Protein AF-A0A1H6BZV9-F1 (afdb_monomer)

Secondary structure (DSSP, 8-state):
--------PPPPP-SSEEEEEEEEE-TTS-EEEEEEEEETTEEEEEEEEE-TTS-EEEEEEEEEEETTEEEEEEEEE-TTS-EEEEEEEEEEEETTEEEEEEEEE-TTS-EEEEEEEEEEETTEEEEEEEEE-TTS-EEEEEEEEEE-TTS-EEEEEEEE-TTS-EEEEEEEE---

pLDDT: mean 89.51, std 17.36, range [30.14, 98.69]

Mean predicted aligned error: 7.8 Å

Nearest PDB structures (foldseek):
  9etm-assembly1_B  TM=5.002E-01  e=3.406E-01  Drosophila melanogaster
  7tt6-assembly1_P  TM=4.755E-01  e=2.922E-01  Escherichia coli
  8uzl-assembly2_B  TM=3.771E-01  e=1.048E+00  synthetic construct
  6ucv-assembly1_I  TM=4.394E-01  e=3.061E+00  Saccharomyces cerevisiae S288C

Sequence (176 aa):
MNRFTLLCATACFLATTAFAQQTVTGARGGTATGTASRNRNTVSGSGSATSANGATVSGNGSVSRTRTGTSESGSVTGPKGGTTTASGTTTNNGGGSHSGQGSVTGANGNTVSGQGTVTSTSTGTSGSGSVTGPKGGTTSASGSNTRNGNGTSTATGTVTGAGGRTKSATKTYTPH

Solvent-accessible surface area (backbone atoms only — not comparable to full-atom values): 9173 Å² total; per-residue (Å²): 136,87,82,79,82,79,83,81,81,82,83,85,88,79,82,81,62,53,74,50,75,52,74,49,73,47,99,74,68,19,39,38,39,39,37,40,38,32,51,84,56,31,43,34,35,37,37,38,37,30,44,63,85,65,49,35,38,36,36,38,37,38,40,36,53,57,98,48,32,37,40,38,38,34,39,39,31,41,64,85,70,41,42,34,40,39,37,37,39,37,36,55,73,53,86,58,24,37,36,36,38,37,39,38,31,41,56,85,68,48,35,38,38,37,38,36,39,40,37,43,58,99,52,32,39,37,37,39,34,39,40,32,42,64,85,69,41,42,36,35,40,37,37,36,37,36,56,42,97,85,68,27,36,41,36,39,37,39,40,31,41,56,85,73,52,71,51,73,52,75,51,76,48,72,76,130

Organism: NCBI:txid863522

Foldseek 3Di:
DDDDPWPDDDDDDDDAKDKD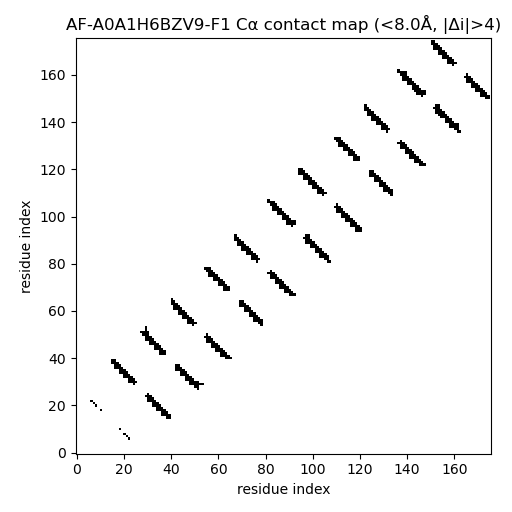KGKDADPLGKIKIKMWIDHPQKIKMKMKIADSVRWMKIKMKMWGDDPFWIKIKMWIAGSVRQIKIKIKIKGRPDQQKIKMKMWIAGSVRWMKIKIKMWHDDPFWIKMKMWIAGSVRQIKIKIKIWGQDPQRKIKIKMWIAGSVRDMDIDMDIGDDD

Structure (mmCIF, N/CA/C/O backbone):
data_AF-A0A1H6BZV9-F1
#
_entry.id   AF-A0A1H6BZV9-F1
#
loop_
_atom_site.group_PDB
_atom_site.id
_atom_site.type_symbol
_atom_site.label_atom_id
_atom_site.label_alt_id
_atom_site.label_comp_id
_atom_site.label_asym_id
_atom_site.label_entity_id
_atom_site.label_seq_id
_atom_site.pdbx_PDB_ins_code
_atom_site.Cartn_x
_atom_site.Cartn_y
_atom_site.Cartn_z
_atom_site.occupancy
_atom_site.B_iso_or_equiv
_atom_site.auth_seq_id
_atom_site.auth_comp_id
_atom_site.auth_asym_id
_atom_site.auth_atom_id
_atom_site.pdbx_PDB_model_num
ATOM 1 N N . MET A 1 1 ? -42.493 -4.117 15.760 1.00 30.14 1 MET A N 1
ATOM 2 C CA . MET A 1 1 ? -42.383 -2.827 15.042 1.00 30.14 1 MET A CA 1
ATOM 3 C C . MET A 1 1 ? -41.262 -2.026 15.696 1.00 30.14 1 MET A C 1
ATOM 5 O O . MET A 1 1 ? -41.490 -1.410 16.727 1.00 30.14 1 MET A O 1
ATOM 9 N N . ASN A 1 2 ? -40.035 -2.113 15.173 1.00 30.44 2 ASN A N 1
ATOM 10 C CA . ASN A 1 2 ? -38.861 -1.491 15.797 1.00 30.44 2 ASN A CA 1
ATOM 11 C C . ASN A 1 2 ? -38.716 -0.052 15.301 1.00 30.44 2 ASN A C 1
ATOM 13 O O . ASN A 1 2 ? -38.312 0.182 14.164 1.00 30.44 2 ASN A O 1
ATOM 17 N N . ARG A 1 3 ? -39.074 0.909 16.155 1.00 31.23 3 ARG A N 1
ATOM 18 C CA . ARG A 1 3 ? -38.813 2.331 15.925 1.00 31.23 3 ARG A CA 1
ATOM 19 C C . ARG A 1 3 ? -37.341 2.608 16.238 1.00 31.23 3 ARG A C 1
ATOM 21 O O . ARG A 1 3 ? -36.953 2.623 17.400 1.00 31.23 3 ARG A O 1
ATOM 28 N N . PHE A 1 4 ? -36.527 2.784 15.200 1.00 38.62 4 PHE A N 1
ATOM 29 C CA . PHE A 1 4 ? -35.184 3.347 15.323 1.00 38.62 4 PHE A CA 1
ATOM 30 C C . PHE A 1 4 ? -35.317 4.839 15.640 1.00 38.62 4 PHE A C 1
ATOM 32 O O . PHE A 1 4 ? -35.786 5.612 14.806 1.00 38.62 4 PHE A O 1
ATOM 39 N N . THR A 1 5 ? -34.939 5.250 16.847 1.00 34.88 5 THR A N 1
ATOM 40 C CA . THR A 1 5 ? -34.897 6.669 17.213 1.00 34.88 5 THR A CA 1
ATOM 41 C C . THR A 1 5 ? -33.626 7.282 16.625 1.00 34.88 5 THR A C 1
ATOM 43 O O . THR A 1 5 ? -32.545 7.167 17.196 1.00 34.88 5 THR A O 1
ATOM 46 N N . LEU A 1 6 ? -33.744 7.890 15.444 1.00 35.69 6 LEU A N 1
ATOM 47 C CA . LEU A 1 6 ? -32.688 8.683 14.818 1.00 35.69 6 LEU A CA 1
ATOM 48 C C . LEU A 1 6 ? -32.635 10.055 15.505 1.00 35.69 6 LEU A C 1
ATOM 50 O O . LEU A 1 6 ? -33.466 10.918 15.229 1.00 35.69 6 LEU A O 1
ATOM 54 N N . LEU A 1 7 ? -31.674 10.267 16.406 1.00 36.91 7 LEU A N 1
ATOM 55 C CA . LEU A 1 7 ? -31.394 11.600 16.941 1.00 36.91 7 LEU A CA 1
ATOM 56 C C . LEU A 1 7 ? -30.499 12.346 15.936 1.00 36.91 7 LEU A C 1
ATOM 58 O O . LEU A 1 7 ? -29.279 12.206 15.942 1.00 36.91 7 LEU A O 1
ATOM 62 N N . CYS A 1 8 ? -31.118 13.091 15.019 1.00 35.16 8 CYS A N 1
ATOM 63 C CA . CYS A 1 8 ? -30.427 13.963 14.069 1.00 35.16 8 CYS A CA 1
ATOM 64 C C . CYS A 1 8 ? -30.052 15.277 14.774 1.00 35.16 8 CYS A C 1
ATOM 66 O O . CYS A 1 8 ? -30.921 16.112 15.013 1.00 35.16 8 CYS A O 1
ATOM 68 N N . ALA A 1 9 ? -28.778 15.463 15.132 1.00 41.09 9 ALA A N 1
ATOM 69 C CA . ALA A 1 9 ? -28.289 16.727 15.683 1.00 41.09 9 ALA A CA 1
ATOM 70 C C . ALA A 1 9 ? -27.896 17.693 14.550 1.00 41.09 9 ALA A C 1
ATOM 72 O O . ALA A 1 9 ? -27.004 17.413 13.749 1.00 41.09 9 ALA A O 1
ATOM 73 N N . THR A 1 10 ? -28.601 18.820 14.485 1.00 43.84 10 THR A N 1
ATOM 74 C CA . THR A 1 10 ? -28.473 19.908 13.507 1.00 43.84 10 THR A CA 1
ATOM 75 C C . THR A 1 10 ? -27.139 20.654 13.647 1.00 43.84 10 THR A C 1
ATOM 77 O O . THR A 1 10 ? -26.769 21.064 14.745 1.00 43.84 10 THR A O 1
ATOM 80 N N . ALA A 1 11 ? -26.430 20.872 12.534 1.00 40.84 11 ALA A N 1
ATOM 81 C CA . ALA A 1 11 ? -25.189 21.650 12.485 1.00 40.84 11 ALA A CA 1
ATOM 82 C C . ALA A 1 11 ? -25.465 23.167 12.412 1.00 40.84 11 ALA A C 1
ATOM 84 O O . ALA A 1 11 ? -26.225 23.622 11.557 1.00 40.84 11 ALA A O 1
ATOM 85 N N . CYS A 1 12 ? -24.818 23.950 13.283 1.00 32.44 12 CYS A N 1
ATOM 86 C CA . CYS A 1 12 ? -24.767 25.412 13.202 1.00 32.44 12 CYS A CA 1
ATOM 87 C C . CYS A 1 12 ? -23.659 25.822 12.214 1.00 32.44 12 CYS A C 1
ATOM 89 O O . CYS A 1 12 ? -22.505 25.419 12.362 1.00 32.44 12 CYS A O 1
ATOM 91 N N . PHE A 1 13 ? -24.031 26.566 11.173 1.00 37.66 13 PHE A N 1
ATOM 92 C CA . PHE A 1 13 ? -23.184 26.901 10.029 1.00 37.66 13 PHE A CA 1
ATOM 93 C C . PHE A 1 13 ? -22.293 28.121 10.294 1.00 37.66 13 PHE A C 1
ATOM 95 O O . PHE A 1 13 ? -22.790 29.240 10.355 1.00 37.66 13 PHE A O 1
ATOM 102 N N . LEU A 1 14 ? -20.971 27.921 10.277 1.00 38.38 14 LEU A N 1
ATOM 103 C CA . LEU A 1 14 ? -20.021 28.904 9.748 1.00 38.38 14 LEU A CA 1
ATOM 104 C C . LEU A 1 14 ? -18.975 28.198 8.858 1.00 38.38 14 LEU A C 1
ATOM 106 O O . LEU A 1 14 ? -18.073 27.525 9.339 1.00 38.38 14 LEU A O 1
ATOM 110 N N . ALA A 1 15 ? -19.152 28.389 7.546 1.00 47.31 15 ALA A N 1
ATOM 111 C CA . ALA A 1 15 ? -18.204 28.259 6.431 1.00 47.31 15 ALA A CA 1
ATOM 112 C C . ALA A 1 15 ? -17.447 26.922 6.177 1.00 47.31 15 ALA A C 1
ATOM 114 O O . ALA A 1 15 ? -16.503 26.541 6.858 1.00 47.31 15 ALA A O 1
ATOM 115 N N . THR A 1 16 ? -17.742 26.325 5.009 1.00 55.88 16 THR A N 1
ATOM 116 C CA . THR A 1 16 ? -16.938 25.374 4.190 1.00 55.88 16 THR A CA 1
ATOM 117 C C . THR A 1 16 ? -16.738 23.918 4.625 1.00 55.88 16 THR A C 1
ATOM 119 O O . THR A 1 16 ? -16.244 23.135 3.809 1.00 55.88 16 THR A O 1
ATOM 122 N N . THR A 1 17 ? -17.152 23.503 5.820 1.00 58.78 17 THR A N 1
ATOM 123 C CA . THR A 1 17 ? -17.009 22.106 6.266 1.00 58.78 17 THR A CA 1
ATOM 124 C C . THR A 1 17 ? -18.339 21.353 6.266 1.00 58.78 17 THR A C 1
ATOM 126 O O . THR A 1 17 ? -19.299 21.753 6.919 1.00 58.78 17 THR A O 1
ATOM 129 N N . ALA A 1 18 ? -18.409 20.240 5.528 1.00 69.81 18 ALA A N 1
ATOM 130 C CA . ALA A 1 18 ? -19.537 19.313 5.620 1.00 69.81 18 ALA A CA 1
ATOM 131 C C . ALA A 1 18 ? -19.240 18.298 6.728 1.00 69.81 18 ALA A C 1
ATOM 133 O O . ALA A 1 18 ? -18.218 17.617 6.661 1.00 69.81 18 ALA A O 1
ATOM 134 N N . PHE A 1 19 ? -20.113 18.204 7.729 1.00 72.69 19 PHE A N 1
ATOM 135 C CA . PHE A 1 19 ? -19.943 17.348 8.902 1.00 72.69 19 PHE A CA 1
ATOM 136 C C . PHE A 1 19 ? -21.150 16.421 9.061 1.00 72.69 19 PHE A C 1
ATOM 138 O O . PHE A 1 19 ? -22.293 16.866 8.974 1.00 72.69 19 PHE A O 1
ATOM 145 N N . ALA A 1 20 ? -20.894 15.139 9.301 1.00 80.62 20 ALA A N 1
ATOM 146 C CA . ALA A 1 20 ? -21.907 14.145 9.626 1.00 80.62 20 ALA A CA 1
ATOM 147 C C . ALA A 1 20 ? -21.478 13.392 10.885 1.00 80.62 20 ALA A C 1
ATOM 149 O O . ALA A 1 20 ? -20.363 12.878 10.938 1.00 80.62 20 ALA A O 1
ATOM 150 N N . GLN A 1 21 ? -22.366 13.300 11.874 1.00 86.81 21 GLN A N 1
ATOM 151 C CA . GLN A 1 21 ? -22.177 12.499 13.080 1.00 86.81 21 GLN A CA 1
ATOM 152 C C . GLN A 1 21 ? -23.380 11.585 13.274 1.00 86.81 21 GLN A C 1
ATOM 154 O O . GLN A 1 21 ? -24.523 12.009 13.108 1.00 86.81 21 GLN A O 1
ATOM 159 N N . GLN A 1 22 ? -23.124 10.337 13.647 1.00 86.06 22 GLN A N 1
ATOM 160 C CA . GLN A 1 22 ? -24.162 9.386 14.015 1.00 86.06 22 GLN A CA 1
ATOM 161 C C . GLN A 1 22 ? -23.739 8.617 15.254 1.00 86.06 22 GLN A C 1
ATOM 163 O O . GLN A 1 22 ? -22.589 8.193 15.357 1.00 86.06 22 GLN A O 1
ATOM 168 N N . THR A 1 23 ? -24.689 8.412 16.161 1.00 87.44 23 THR A N 1
ATOM 169 C CA . THR A 1 23 ? -24.534 7.536 17.319 1.00 87.44 23 THR A CA 1
ATOM 170 C C . THR A 1 23 ? -25.673 6.528 17.328 1.00 87.44 23 THR A C 1
ATOM 172 O O . THR A 1 23 ? -26.835 6.892 17.164 1.00 87.44 23 THR A O 1
ATOM 175 N N . VAL A 1 24 ? -25.338 5.257 17.524 1.00 88.31 24 VAL A N 1
ATOM 176 C CA . VAL A 1 24 ? -26.288 4.151 17.638 1.00 88.31 24 VAL A CA 1
ATOM 177 C C . VAL A 1 24 ? -26.063 3.454 18.971 1.00 88.31 24 VAL A C 1
ATOM 179 O O . VAL A 1 24 ? -24.932 3.112 19.306 1.00 88.31 24 VAL A O 1
ATOM 182 N N . THR A 1 25 ? -27.145 3.200 19.703 1.00 89.00 25 THR A N 1
ATOM 183 C CA . THR A 1 25 ? -27.125 2.421 20.945 1.00 89.00 25 THR A CA 1
ATOM 184 C C . THR A 1 25 ? -27.899 1.126 20.733 1.00 89.00 25 THR A C 1
ATOM 186 O O . THR A 1 25 ? -29.056 1.140 20.316 1.00 89.00 25 THR A O 1
ATOM 189 N N . GLY A 1 26 ? -27.258 -0.009 20.994 1.00 81.69 26 GLY A N 1
ATOM 190 C CA . GLY A 1 26 ? -27.881 -1.323 20.905 1.00 81.69 26 GLY A CA 1
ATOM 191 C C . GLY A 1 26 ? -28.784 -1.612 22.104 1.00 81.69 26 GLY A C 1
ATOM 192 O O . GLY A 1 26 ? -28.566 -1.108 23.201 1.00 81.69 26 GLY A O 1
ATOM 193 N N . ALA A 1 27 ? -29.749 -2.518 21.926 1.00 81.00 27 ALA A N 1
ATOM 194 C CA . ALA A 1 27 ? -30.694 -2.923 22.977 1.00 81.00 27 ALA A CA 1
ATOM 195 C C . ALA A 1 27 ? -30.029 -3.485 24.251 1.00 81.00 27 ALA A C 1
ATOM 197 O O . ALA A 1 27 ? -30.644 -3.516 25.310 1.00 81.00 27 ALA A O 1
ATOM 198 N N . ARG A 1 28 ? -28.770 -3.931 24.150 1.00 84.38 28 ARG A N 1
ATOM 199 C CA . ARG A 1 28 ? -27.963 -4.433 25.273 1.00 84.38 28 ARG A CA 1
ATOM 200 C C . ARG A 1 28 ? -27.006 -3.382 25.857 1.00 84.38 28 ARG A C 1
ATOM 202 O O . ARG A 1 28 ? -26.105 -3.750 26.593 1.00 84.38 28 ARG A O 1
ATOM 209 N N . GLY A 1 29 ? -27.152 -2.101 25.508 1.00 85.31 29 GLY A N 1
ATOM 210 C CA . GLY A 1 29 ? -26.401 -0.985 26.104 1.00 85.31 29 GLY A CA 1
ATOM 211 C C . GLY A 1 29 ? -25.062 -0.628 25.444 1.00 85.31 29 GLY A C 1
ATOM 212 O O . GLY A 1 29 ? -24.445 0.352 25.841 1.00 85.31 29 GLY A O 1
ATOM 213 N N . GLY A 1 30 ? -24.610 -1.371 24.428 1.00 91.81 30 GLY A N 1
ATOM 214 C CA . GLY A 1 30 ? -23.429 -0.978 23.648 1.00 91.81 30 GLY A CA 1
ATOM 215 C C . GLY A 1 30 ? -23.702 0.244 22.766 1.00 91.81 30 GLY A C 1
ATOM 216 O O . GLY A 1 30 ? -24.818 0.402 22.274 1.00 91.81 30 GLY A O 1
ATOM 217 N N . THR A 1 31 ? -22.695 1.080 22.530 1.00 94.25 31 THR A N 1
ATOM 218 C CA . THR A 1 31 ? -22.794 2.303 21.721 1.00 94.25 31 THR A CA 1
ATOM 219 C C . THR A 1 31 ? -21.782 2.293 20.582 1.00 94.25 31 THR A C 1
ATOM 221 O O . THR A 1 31 ? -20.703 1.718 20.696 1.00 94.25 31 THR A O 1
ATOM 224 N N . ALA A 1 32 ? -22.115 2.932 19.468 1.00 93.44 32 ALA A N 1
ATOM 225 C CA . ALA A 1 32 ? -21.184 3.221 18.389 1.00 93.44 32 ALA A CA 1
ATOM 226 C C . ALA A 1 32 ? -21.411 4.648 17.907 1.00 93.44 32 ALA A C 1
ATOM 228 O O . ALA A 1 32 ? -22.542 5.014 17.603 1.00 93.44 32 ALA A O 1
ATOM 229 N N . THR A 1 33 ? -20.349 5.439 17.826 1.00 94.56 33 THR A N 1
ATOM 230 C CA . THR A 1 33 ? -20.371 6.806 17.310 1.00 94.56 33 THR A CA 1
ATOM 231 C C . THR A 1 33 ? -19.391 6.915 16.159 1.00 94.56 33 THR A C 1
ATOM 233 O O . THR A 1 33 ? -18.270 6.424 16.256 1.00 94.56 33 THR A O 1
ATOM 236 N N . GLY A 1 34 ? -19.795 7.576 15.084 1.00 94.38 34 GLY A N 1
ATOM 237 C CA . GLY A 1 34 ? -18.943 7.896 13.949 1.00 94.38 34 GLY A CA 1
ATOM 238 C C . GLY A 1 34 ? -19.127 9.348 13.545 1.00 94.38 34 GLY A C 1
ATOM 239 O O . GLY A 1 34 ? -20.233 9.883 13.612 1.00 94.38 34 GLY A O 1
ATOM 240 N N . THR A 1 35 ? -18.043 9.975 13.115 1.00 93.75 35 THR A N 1
ATOM 241 C CA . THR A 1 35 ? -18.030 11.295 12.503 1.00 93.75 35 THR A CA 1
ATOM 242 C C . THR A 1 35 ? -17.282 11.235 11.182 1.00 93.75 35 THR A C 1
ATOM 244 O O . THR A 1 35 ? -16.296 10.509 11.042 1.00 93.75 35 THR A O 1
ATOM 247 N N . ALA A 1 36 ? -17.744 12.010 10.212 1.00 93.00 36 ALA A N 1
ATOM 248 C CA . ALA A 1 36 ? -17.027 12.298 8.986 1.00 93.00 36 ALA A CA 1
ATOM 249 C C . ALA A 1 36 ? -17.093 13.800 8.730 1.00 93.00 36 ALA A C 1
ATOM 251 O O . ALA A 1 36 ? -18.148 14.422 8.860 1.00 93.00 36 ALA A O 1
ATOM 252 N N . SER A 1 37 ? -15.962 14.380 8.363 1.00 94.00 37 SER A N 1
ATOM 253 C CA . SER A 1 37 ? -15.832 15.782 8.013 1.00 94.00 37 SER A CA 1
ATOM 254 C C . SER A 1 37 ? -15.125 15.910 6.677 1.00 94.00 37 SER A C 1
ATOM 256 O O . SER A 1 37 ? -14.139 15.225 6.403 1.00 94.00 37 SER A O 1
ATOM 258 N N . ARG A 1 38 ? -15.614 16.812 5.835 1.00 93.44 38 ARG A N 1
ATOM 259 C CA . ARG A 1 38 ? -14.927 17.242 4.622 1.00 93.44 38 ARG A CA 1
ATOM 260 C C . ARG A 1 38 ? -14.529 18.697 4.783 1.00 93.44 38 ARG A C 1
ATOM 262 O O . ARG A 1 38 ? -15.391 19.554 4.951 1.00 93.44 38 ARG A O 1
ATOM 269 N N . ASN A 1 39 ? -13.239 18.971 4.646 1.00 91.75 39 ASN A N 1
ATOM 270 C CA . ASN A 1 39 ? -12.689 20.312 4.522 1.00 91.75 39 ASN A CA 1
ATOM 271 C C . ASN A 1 39 ? -11.920 20.404 3.203 1.00 91.75 39 ASN A C 1
ATOM 273 O O . ASN A 1 39 ? -10.819 19.862 3.080 1.00 91.75 39 ASN A O 1
ATOM 277 N N . ARG A 1 40 ? -12.506 21.090 2.214 1.00 91.50 40 ARG A N 1
ATOM 278 C CA . ARG A 1 40 ? -11.962 21.197 0.851 1.00 91.50 40 ARG A CA 1
ATOM 279 C C . ARG A 1 40 ? -11.603 19.812 0.288 1.00 91.50 40 ARG A C 1
ATOM 281 O O . ARG A 1 40 ? -12.481 18.973 0.085 1.00 91.50 40 ARG A O 1
ATOM 288 N N . ASN A 1 41 ? -10.314 19.574 0.063 1.00 93.81 41 ASN A N 1
ATOM 289 C CA . ASN A 1 41 ? -9.780 18.360 -0.538 1.00 93.81 41 ASN A CA 1
ATOM 290 C C . ASN A 1 41 ? -9.428 17.276 0.491 1.00 93.81 41 ASN A C 1
ATOM 292 O O . ASN A 1 41 ? -8.907 16.228 0.106 1.00 93.81 41 ASN A O 1
ATOM 296 N N . THR A 1 42 ? -9.695 17.531 1.771 1.00 95.75 42 THR A N 1
ATOM 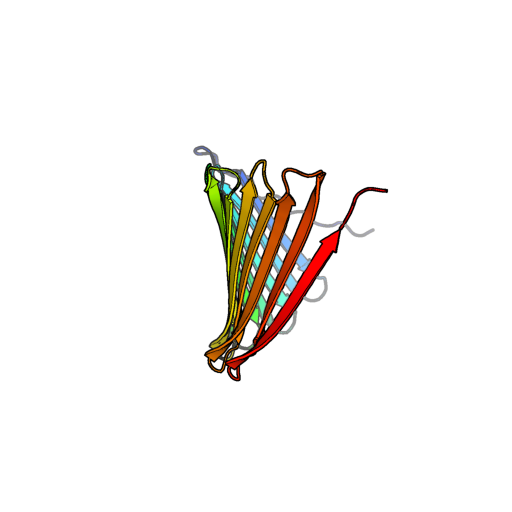297 C CA . THR A 1 42 ? -9.468 16.589 2.861 1.00 95.75 42 THR A CA 1
ATOM 298 C C . THR A 1 42 ? -10.797 16.034 3.344 1.00 95.75 42 THR A C 1
ATOM 300 O O . THR A 1 42 ? -11.721 16.789 3.651 1.00 95.75 42 THR A O 1
ATOM 303 N N . VAL A 1 43 ? -10.885 14.714 3.442 1.00 96.69 43 VAL A N 1
ATOM 304 C CA . VAL A 1 43 ? -11.963 14.012 4.138 1.00 96.69 43 VAL A CA 1
ATOM 305 C C . VAL A 1 43 ? -11.344 13.289 5.317 1.00 96.69 43 VAL A C 1
ATOM 307 O O . VAL A 1 43 ? -10.425 12.498 5.132 1.00 96.69 43 VAL A O 1
ATOM 310 N N . SER A 1 44 ? -11.844 13.551 6.516 1.00 96.81 44 SER A N 1
ATOM 311 C CA . SER A 1 44 ? -11.454 12.843 7.727 1.00 96.81 44 SER A CA 1
ATOM 312 C C . SER A 1 44 ? -12.665 12.227 8.399 1.00 96.81 44 SER A C 1
ATOM 314 O O . SER A 1 44 ? -13.800 12.653 8.203 1.00 96.81 44 SER A O 1
ATOM 316 N N . GLY A 1 45 ? -12.426 11.201 9.195 1.00 96.88 45 GLY A N 1
ATOM 317 C CA . GLY A 1 45 ? -13.450 10.602 10.022 1.00 96.88 45 GLY A CA 1
ATOM 318 C C . GLY A 1 45 ? -12.847 10.000 11.270 1.00 96.88 45 GLY A C 1
ATOM 319 O O . GLY A 1 45 ? -11.658 9.683 11.324 1.00 96.88 45 GLY A O 1
ATOM 320 N N . SER A 1 46 ? -13.677 9.859 12.286 1.00 97.25 46 SER A N 1
ATOM 321 C CA . SER A 1 46 ? -13.335 9.145 13.504 1.00 97.25 46 SER A CA 1
ATOM 322 C C . SER A 1 46 ? -14.547 8.396 14.009 1.00 97.25 46 SER A C 1
ATOM 324 O O . SER A 1 46 ? -15.685 8.764 13.729 1.00 97.25 46 SER A O 1
ATOM 326 N N . GLY A 1 47 ? -14.319 7.328 14.751 1.00 96.62 47 GLY A N 1
ATOM 327 C CA . GLY A 1 47 ? -15.392 6.584 15.368 1.00 96.62 47 GLY A CA 1
ATOM 328 C C . GLY A 1 47 ? -14.922 5.799 16.571 1.00 96.62 47 GLY A C 1
ATOM 329 O O . GLY A 1 47 ? -13.729 5.580 16.779 1.00 96.62 47 GLY A O 1
ATOM 330 N N . SER A 1 48 ? -15.886 5.393 17.379 1.00 97.06 48 SER A N 1
ATOM 331 C CA . SER A 1 48 ? -15.678 4.548 18.540 1.00 97.06 48 SER A CA 1
ATOM 332 C C . SER A 1 48 ? -16.876 3.636 18.722 1.00 97.06 48 SER A C 1
ATOM 334 O O . SER A 1 48 ? -18.010 4.062 18.514 1.00 97.06 48 SER A O 1
ATOM 336 N N . ALA A 1 49 ? -16.632 2.394 19.112 1.00 96.06 49 ALA A N 1
ATOM 337 C CA . ALA A 1 49 ? -17.654 1.441 19.496 1.00 96.06 49 ALA A CA 1
ATOM 338 C C . ALA A 1 49 ? -17.321 0.867 20.871 1.00 96.06 49 ALA A C 1
ATOM 340 O O . ALA A 1 49 ? -16.2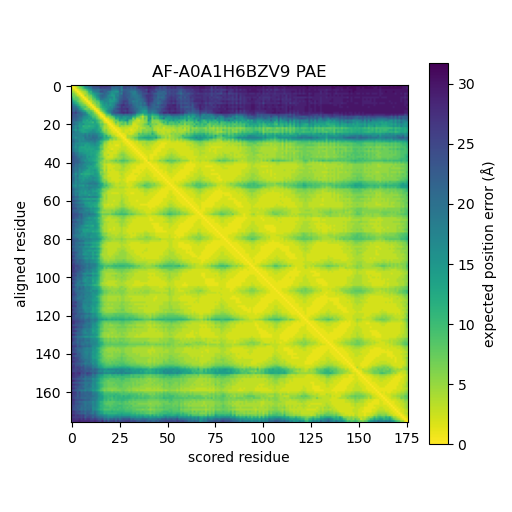55 0.282 21.063 1.00 96.06 49 ALA A O 1
ATOM 341 N N . THR A 1 50 ? -18.251 1.006 21.808 1.00 95.75 50 THR A N 1
ATOM 342 C CA . THR A 1 50 ? -18.163 0.482 23.167 1.00 95.75 50 THR A CA 1
ATOM 343 C C . THR A 1 50 ? -19.181 -0.636 23.325 1.00 95.75 50 THR A C 1
ATOM 345 O O . THR A 1 50 ? -20.387 -0.447 23.176 1.00 95.75 50 THR A O 1
ATOM 348 N N . SER A 1 51 ? -18.697 -1.839 23.610 1.00 93.75 51 SER A N 1
ATOM 349 C CA . SER A 1 51 ? -19.559 -2.973 23.948 1.00 93.75 51 SER A CA 1
ATOM 350 C C . SER A 1 51 ? -20.295 -2.739 25.272 1.00 93.75 51 SER A C 1
ATOM 352 O O . SER A 1 51 ? -19.872 -1.929 26.093 1.00 93.75 51 SER A O 1
ATOM 354 N N . ALA A 1 52 ? -21.358 -3.508 25.523 1.00 91.06 52 ALA A N 1
ATOM 355 C CA . ALA A 1 52 ? -22.098 -3.473 26.791 1.00 91.06 52 ALA A CA 1
ATOM 356 C C . ALA A 1 52 ? -21.207 -3.695 28.031 1.00 91.06 52 ALA A C 1
ATOM 358 O O . ALA A 1 52 ? -21.502 -3.197 29.111 1.00 91.06 52 ALA A O 1
ATOM 359 N N . ASN A 1 53 ? -20.089 -4.407 27.854 1.00 91.31 53 ASN A N 1
ATOM 360 C CA . ASN A 1 53 ? -19.122 -4.710 28.907 1.00 91.31 53 ASN A CA 1
ATOM 361 C C . ASN A 1 53 ? -18.029 -3.627 29.040 1.00 91.31 53 ASN A C 1
ATOM 363 O O . ASN A 1 53 ? -17.000 -3.867 29.665 1.00 91.31 53 ASN A O 1
ATOM 367 N N . GLY A 1 54 ? -18.186 -2.469 28.391 1.00 92.00 54 GLY A N 1
ATOM 368 C CA . GLY A 1 54 ? -17.265 -1.329 28.476 1.00 92.00 54 GLY A CA 1
ATOM 369 C C . GLY A 1 54 ? -16.013 -1.415 27.592 1.00 92.00 54 GLY A C 1
ATOM 370 O O . GLY A 1 54 ? -15.316 -0.416 27.419 1.00 92.00 54 GLY A O 1
ATOM 371 N N . ALA A 1 55 ? -15.729 -2.564 26.969 1.00 96.12 55 ALA A N 1
ATOM 372 C CA . ALA A 1 55 ? -14.619 -2.683 26.022 1.00 96.12 55 ALA A CA 1
ATOM 373 C C . ALA A 1 55 ? -14.865 -1.802 24.789 1.00 96.12 55 ALA A C 1
ATOM 375 O O . ALA A 1 55 ? -15.900 -1.945 24.133 1.00 96.12 55 ALA A O 1
ATOM 376 N N . THR A 1 56 ? -13.906 -0.922 24.491 1.00 96.12 56 THR A N 1
ATOM 377 C CA . THR A 1 56 ? -14.017 0.109 23.452 1.00 96.12 56 THR A CA 1
ATOM 378 C C . THR A 1 56 ? -12.979 -0.087 22.351 1.00 96.12 56 THR A C 1
ATOM 380 O O . THR A 1 56 ? -11.808 -0.305 22.637 1.00 96.12 56 THR A O 1
ATOM 383 N N . VAL A 1 57 ? -13.395 0.015 21.093 1.00 97.38 57 VAL A N 1
ATOM 384 C CA . VAL A 1 57 ? -12.502 0.148 19.936 1.00 97.38 57 VAL A CA 1
ATOM 385 C C . VAL A 1 57 ? -12.732 1.523 19.343 1.00 97.38 57 VAL A C 1
ATOM 387 O O . VAL A 1 57 ? -13.877 1.877 19.083 1.00 97.38 57 VAL A O 1
ATOM 390 N N . SER A 1 58 ? -11.672 2.276 19.089 1.00 97.69 58 SER A N 1
ATOM 391 C CA . SER A 1 58 ? -11.763 3.554 18.390 1.00 97.69 58 SER A CA 1
ATOM 392 C C . SER A 1 58 ? -10.853 3.576 17.178 1.00 97.69 58 SER A C 1
ATOM 394 O O . SER A 1 58 ? -9.909 2.798 17.063 1.00 97.69 58 SER A O 1
ATOM 396 N N . GLY A 1 59 ? -11.151 4.465 16.245 1.00 98.06 59 GLY A N 1
ATOM 397 C CA . GLY A 1 59 ? -10.280 4.704 15.118 1.00 98.06 59 GLY A CA 1
ATOM 398 C C . GLY A 1 59 ? -10.565 6.026 14.445 1.00 98.06 59 GLY A C 1
ATOM 399 O O . GLY A 1 59 ? -11.589 6.672 14.669 1.00 98.06 59 GLY A O 1
ATOM 400 N N . ASN A 1 60 ? -9.629 6.434 13.614 1.00 98.31 60 ASN A N 1
ATOM 401 C CA . ASN A 1 60 ? -9.694 7.661 12.848 1.00 98.31 60 ASN A CA 1
ATOM 402 C C . ASN A 1 60 ? -8.917 7.498 11.553 1.00 98.31 60 ASN A C 1
ATOM 404 O O . ASN A 1 60 ? -8.009 6.676 11.453 1.00 98.31 60 ASN A O 1
ATOM 408 N N . GLY A 1 61 ? -9.273 8.309 10.571 1.00 98.06 61 GLY A N 1
ATOM 409 C CA . GLY A 1 61 ? -8.617 8.333 9.281 1.00 98.06 61 GLY A CA 1
ATOM 410 C C . GLY A 1 61 ? -8.772 9.682 8.606 1.00 98.06 61 GLY A C 1
ATOM 411 O O . GLY A 1 61 ? -9.680 10.454 8.915 1.00 98.06 61 GLY A O 1
ATOM 412 N N . SER A 1 62 ? -7.866 9.975 7.689 1.00 97.88 62 SER A N 1
ATOM 413 C CA . SER A 1 62 ? -7.895 11.167 6.860 1.00 97.88 62 SER A CA 1
ATOM 414 C C . SER A 1 62 ? -7.304 10.853 5.500 1.00 97.88 62 SER A C 1
ATOM 416 O O . SER A 1 62 ? -6.303 10.149 5.409 1.00 97.88 62 SER A O 1
ATOM 418 N N . VAL A 1 63 ? -7.908 11.402 4.454 1.00 97.94 63 VAL A N 1
ATOM 419 C CA . VAL A 1 63 ? -7.385 11.390 3.090 1.00 97.94 63 VAL A CA 1
ATOM 420 C C . VAL A 1 63 ? -7.409 12.818 2.573 1.00 97.94 63 VAL A C 1
ATOM 422 O O . VAL A 1 63 ? -8.451 13.472 2.604 1.00 97.94 63 VAL A O 1
ATOM 425 N N . SER A 1 64 ? -6.277 13.302 2.077 1.00 97.62 64 SER A N 1
ATOM 426 C CA . SER A 1 64 ? -6.131 14.624 1.473 1.00 97.62 64 SER A CA 1
ATOM 427 C C . SER A 1 64 ? -5.617 14.503 0.049 1.00 97.62 64 SER A C 1
ATOM 429 O O . SER A 1 64 ? -4.639 13.804 -0.210 1.00 97.62 64 SER A O 1
ATOM 431 N N . ARG A 1 65 ? -6.264 15.195 -0.892 1.00 97.00 65 ARG A N 1
ATOM 432 C CA . ARG A 1 65 ? -5.842 15.242 -2.299 1.00 97.00 65 ARG A CA 1
ATOM 433 C C . ARG A 1 65 ? -5.297 16.616 -2.659 1.00 97.00 65 ARG A C 1
ATOM 435 O O . ARG A 1 65 ? -5.993 17.624 -2.560 1.00 97.00 65 ARG A O 1
ATOM 442 N N . THR A 1 66 ? -4.078 16.662 -3.169 1.00 95.06 66 THR A N 1
ATOM 443 C CA . THR A 1 66 ? -3.487 17.867 -3.759 1.00 95.06 66 THR A CA 1
ATOM 444 C C . THR A 1 66 ? -3.418 17.722 -5.278 1.00 95.06 66 THR A C 1
ATOM 446 O O . THR A 1 66 ? -3.720 16.670 -5.840 1.00 95.06 66 THR A O 1
ATOM 449 N N . ARG A 1 67 ? -2.999 18.783 -5.974 1.00 92.75 67 ARG A N 1
ATOM 450 C CA . ARG A 1 67 ? -2.752 18.724 -7.425 1.00 92.75 67 ARG A CA 1
ATOM 451 C C . ARG A 1 67 ? -1.671 17.700 -7.786 1.00 92.75 67 ARG A C 1
ATOM 453 O O . ARG A 1 67 ? -1.686 17.145 -8.878 1.00 92.75 67 ARG A O 1
ATOM 460 N N . THR A 1 68 ? -0.717 17.492 -6.886 1.00 94.25 68 THR A N 1
ATOM 461 C CA . THR A 1 68 ? 0.466 16.666 -7.118 1.00 94.25 68 THR A CA 1
ATOM 462 C C . THR A 1 68 ? 0.371 15.309 -6.447 1.00 94.25 68 THR A C 1
ATOM 464 O O . THR A 1 68 ? 1.325 14.554 -6.544 1.00 94.25 68 THR A O 1
ATOM 467 N N . GLY A 1 69 ? -0.728 14.961 -5.775 1.00 96.06 69 GLY A N 1
ATOM 468 C CA . GLY A 1 69 ? -0.758 13.703 -5.045 1.00 96.06 69 GLY A CA 1
ATOM 469 C C . GLY A 1 69 ? -1.939 13.491 -4.117 1.00 96.06 69 GLY A C 1
ATOM 470 O O . GLY A 1 69 ? -2.908 14.246 -4.089 1.00 96.06 69 GLY A O 1
ATOM 471 N N . THR A 1 70 ? -1.857 12.414 -3.351 1.00 98.00 70 THR A N 1
ATOM 472 C CA . THR A 1 70 ? -2.786 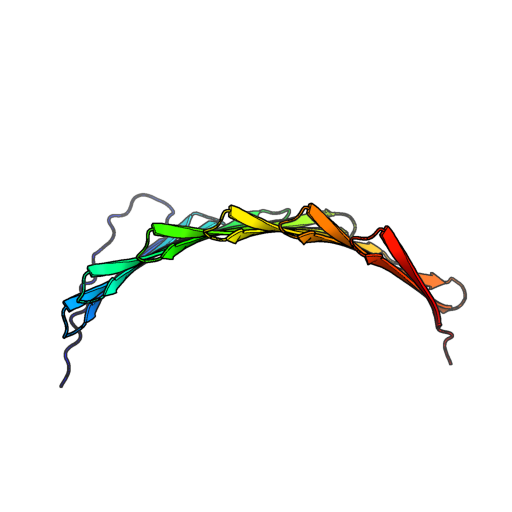12.079 -2.269 1.00 98.00 70 THR A CA 1
ATOM 473 C C . THR A 1 70 ? -1.977 11.664 -1.051 1.00 98.00 70 THR A C 1
ATOM 475 O O . THR A 1 70 ? -0.957 10.996 -1.201 1.00 98.00 70 THR A O 1
ATOM 478 N N . SER A 1 71 ? -2.415 12.054 0.138 1.00 98.06 71 SER A N 1
ATOM 479 C CA . SER A 1 71 ? -1.919 11.521 1.402 1.00 98.06 71 SER A CA 1
ATOM 480 C C . SER A 1 71 ? -3.067 10.924 2.194 1.00 98.06 71 SER A C 1
ATOM 482 O O . SER A 1 71 ? -4.187 11.434 2.171 1.00 98.06 71 SER A O 1
ATOM 484 N N . GLU A 1 72 ? -2.784 9.840 2.895 1.00 98.06 72 GLU A N 1
ATOM 485 C CA . GLU A 1 72 ? -3.729 9.165 3.765 1.00 98.06 72 GLU A CA 1
ATOM 486 C C . GLU A 1 72 ? -3.059 8.768 5.073 1.00 98.06 72 GLU A C 1
ATOM 488 O O . GLU A 1 72 ? -1.861 8.478 5.131 1.00 98.06 72 GLU A O 1
ATOM 493 N N . SER A 1 73 ? -3.833 8.785 6.146 1.00 98.44 73 SER A N 1
ATOM 494 C CA . SER A 1 73 ? -3.403 8.296 7.445 1.00 98.44 73 SER A CA 1
ATOM 495 C C . SER A 1 73 ? -4.590 7.787 8.235 1.00 98.44 73 SER A C 1
ATOM 497 O O . SER A 1 73 ? -5.726 8.206 8.016 1.00 98.44 73 SER A O 1
ATOM 499 N N . GLY A 1 74 ? -4.332 6.892 9.176 1.00 98.44 74 GLY A N 1
ATOM 500 C CA . GLY A 1 74 ? -5.340 6.443 10.113 1.00 98.44 74 GLY A CA 1
ATOM 501 C C . GLY A 1 74 ? -4.767 5.605 11.235 1.00 98.44 74 GLY A C 1
ATOM 502 O O . GLY A 1 74 ? -3.613 5.173 11.200 1.00 98.44 74 GLY A O 1
ATOM 503 N N . SER A 1 75 ? -5.591 5.382 12.246 1.00 98.50 75 SER A N 1
ATOM 504 C CA . SER A 1 75 ? -5.260 4.507 13.355 1.00 98.50 75 SER A CA 1
ATOM 505 C C . SER A 1 75 ? -6.483 3.818 13.925 1.00 98.50 75 SER A C 1
ATOM 507 O O . SER A 1 75 ? -7.597 4.325 13.816 1.00 98.50 75 SER A O 1
ATOM 509 N N . VAL A 1 76 ? -6.254 2.663 14.543 1.00 98.38 76 VAL A N 1
ATOM 510 C CA . VAL A 1 76 ? -7.259 1.907 15.289 1.00 98.38 76 VAL A CA 1
ATOM 511 C C . VAL A 1 76 ? -6.671 1.513 16.636 1.00 98.38 76 VAL A C 1
ATOM 513 O O . VAL A 1 76 ? -5.613 0.883 16.689 1.00 98.38 76 VAL A O 1
ATOM 516 N N . THR A 1 77 ? -7.372 1.849 17.713 1.00 98.19 77 THR A N 1
ATOM 517 C CA . THR A 1 77 ? -7.029 1.505 19.092 1.00 98.19 77 THR A CA 1
ATOM 518 C C . THR A 1 77 ? -8.020 0.475 19.616 1.00 98.19 77 THR A C 1
ATOM 520 O O . THR A 1 77 ? -9.229 0.699 19.623 1.00 98.19 77 THR A O 1
ATOM 523 N N . GLY A 1 78 ? -7.511 -0.681 20.038 1.00 96.25 78 GLY A N 1
ATOM 524 C CA . GLY A 1 78 ? -8.326 -1.749 20.613 1.00 96.25 78 GLY A CA 1
ATOM 525 C C . GLY A 1 78 ? -8.658 -1.532 22.098 1.00 96.25 78 GLY A C 1
ATOM 526 O O . GLY A 1 78 ? -8.071 -0.671 22.753 1.00 96.25 78 GLY A O 1
ATOM 527 N N . PRO A 1 79 ? -9.500 -2.397 22.690 1.00 95.06 79 PRO A N 1
ATOM 528 C CA . PRO A 1 79 ? -9.969 -2.260 24.076 1.00 95.06 79 PRO A CA 1
ATOM 529 C C . PRO A 1 79 ? -8.874 -2.406 25.132 1.00 95.06 79 PRO A C 1
ATOM 531 O O . PRO A 1 79 ? -9.071 -2.026 26.279 1.00 95.06 79 PRO A O 1
ATOM 534 N N . LYS A 1 80 ? -7.716 -2.952 24.751 1.00 95.00 80 LYS A N 1
ATOM 535 C CA . LYS A 1 80 ? -6.530 -3.069 25.610 1.00 95.00 80 LYS A CA 1
ATOM 536 C C . LYS A 1 80 ? -5.551 -1.896 25.438 1.00 95.00 80 LYS A C 1
ATOM 538 O O . LYS A 1 80 ? -4.415 -1.995 25.878 1.00 95.00 80 LYS A O 1
ATOM 543 N N . GLY A 1 81 ? -5.949 -0.830 24.739 1.00 94.19 81 GLY A N 1
ATOM 544 C CA . GLY A 1 81 ? -5.138 0.373 24.512 1.00 94.19 81 GLY A CA 1
ATOM 545 C C . GLY A 1 81 ? -4.076 0.258 23.412 1.00 94.19 81 GLY A C 1
ATOM 546 O O . GLY A 1 81 ? -3.438 1.250 23.077 1.00 94.19 81 GLY A O 1
ATOM 547 N N . GLY A 1 82 ? -3.886 -0.924 22.818 1.00 97.44 82 GLY A N 1
ATOM 548 C CA . GLY A 1 82 ? -2.955 -1.106 21.705 1.00 97.44 82 GLY A CA 1
ATOM 549 C C . GLY A 1 82 ? -3.446 -0.420 20.428 1.00 97.44 82 GLY A C 1
ATOM 550 O O . GLY A 1 82 ? -4.589 -0.640 20.023 1.00 97.44 82 GLY A O 1
ATOM 551 N N . THR A 1 83 ? -2.573 0.358 19.781 1.00 98.06 83 THR A N 1
ATOM 552 C CA . THR A 1 83 ? -2.902 1.160 18.591 1.00 98.06 83 THR A CA 1
ATOM 553 C C . THR A 1 83 ? -2.121 0.698 17.370 1.00 98.06 83 THR A C 1
ATOM 555 O O . THR A 1 83 ? -0.899 0.637 17.406 1.00 98.06 83 THR A O 1
ATOM 558 N N . THR A 1 84 ? -2.818 0.419 16.273 1.00 98.56 84 THR A N 1
ATOM 559 C CA . THR A 1 84 ? -2.200 0.227 14.953 1.00 98.56 84 THR A CA 1
ATOM 560 C C . THR A 1 84 ? -2.376 1.494 14.134 1.00 98.56 84 THR A C 1
ATOM 562 O O . THR A 1 84 ? -3.480 2.033 14.094 1.00 98.56 84 THR A O 1
ATOM 565 N N . THR A 1 85 ? -1.320 1.965 13.478 1.00 98.62 85 THR A N 1
ATOM 566 C CA . THR A 1 85 ? -1.355 3.134 12.592 1.00 98.62 85 THR A CA 1
ATOM 567 C C . THR A 1 85 ? -1.009 2.729 11.165 1.00 98.62 85 THR A C 1
ATOM 569 O O . THR A 1 85 ? -0.244 1.791 10.944 1.00 98.62 85 THR A O 1
ATOM 572 N N . ALA A 1 86 ? -1.579 3.429 10.191 1.00 98.56 86 ALA A N 1
ATOM 573 C CA . ALA A 1 86 ? -1.243 3.293 8.783 1.00 98.56 86 ALA A CA 1
ATOM 574 C C . ALA A 1 86 ? -1.124 4.678 8.148 1.00 98.56 86 ALA A C 1
ATOM 576 O O . ALA A 1 86 ? -1.854 5.602 8.513 1.00 98.56 86 ALA A O 1
ATOM 577 N N . SER A 1 87 ? -0.209 4.829 7.198 1.00 98.62 87 SER A N 1
ATOM 578 C CA . SER A 1 87 ? -0.084 6.046 6.401 1.00 98.62 87 SER A CA 1
ATOM 579 C C . SER A 1 87 ? 0.394 5.740 4.993 1.00 98.62 87 SER A C 1
ATOM 581 O O . SER A 1 87 ? 1.076 4.742 4.763 1.00 98.62 87 SER A O 1
ATOM 583 N N . GLY A 1 88 ? 0.034 6.607 4.056 1.00 98.50 88 GLY A N 1
ATOM 584 C CA . GLY A 1 88 ? 0.359 6.458 2.650 1.00 98.50 88 GLY A CA 1
ATOM 585 C C . GLY A 1 88 ? 0.437 7.804 1.950 1.00 98.50 88 GLY A C 1
ATOM 586 O O . GLY A 1 88 ? -0.238 8.766 2.316 1.00 98.50 88 GLY A O 1
ATOM 587 N N . THR A 1 89 ? 1.269 7.885 0.922 1.00 98.44 89 THR A N 1
ATOM 588 C CA . THR A 1 89 ? 1.298 9.002 -0.016 1.00 98.44 89 THR A CA 1
ATOM 589 C C . THR A 1 89 ? 1.461 8.484 -1.434 1.00 98.44 89 THR A C 1
ATOM 591 O O . THR A 1 89 ? 2.100 7.462 -1.673 1.00 98.44 89 THR A O 1
ATOM 594 N N . THR A 1 90 ? 0.880 9.203 -2.382 1.00 98.12 90 THR A N 1
ATOM 595 C CA . THR A 1 90 ? 1.141 9.068 -3.813 1.00 98.12 90 THR A CA 1
ATOM 596 C C . THR A 1 90 ? 1.457 10.448 -4.358 1.00 98.12 90 THR A C 1
ATOM 598 O O . THR A 1 90 ? 0.738 11.397 -4.050 1.00 98.12 90 THR A O 1
ATOM 601 N N . THR A 1 91 ? 2.482 10.552 -5.192 1.00 98.19 91 THR A N 1
ATOM 602 C CA . THR A 1 91 ? 2.948 11.792 -5.805 1.00 98.19 91 THR A CA 1
ATOM 603 C C . THR A 1 91 ? 3.016 11.619 -7.318 1.00 98.19 91 THR A C 1
ATOM 605 O O . THR A 1 91 ? 3.602 10.667 -7.823 1.00 98.19 91 THR A O 1
ATOM 608 N N . ASN A 1 92 ? 2.422 12.549 -8.058 1.00 97.00 92 ASN A N 1
ATOM 609 C CA . ASN A 1 92 ? 2.672 12.748 -9.476 1.00 97.00 92 ASN A CA 1
ATOM 610 C C . ASN A 1 92 ? 3.908 13.646 -9.615 1.00 97.00 92 ASN A C 1
ATOM 612 O O . ASN A 1 92 ? 3.869 14.826 -9.259 1.00 97.00 92 ASN A O 1
ATOM 616 N N . ASN A 1 93 ? 4.994 13.074 -10.130 1.00 95.75 93 ASN A N 1
ATOM 617 C CA . ASN A 1 93 ? 6.289 13.739 -10.282 1.00 95.75 93 ASN A CA 1
ATOM 618 C C . ASN A 1 93 ? 6.400 14.502 -11.616 1.00 95.75 93 ASN A C 1
ATOM 620 O O . ASN A 1 93 ? 7.419 15.133 -11.885 1.00 95.75 93 ASN A O 1
ATOM 624 N N . GLY A 1 94 ? 5.358 14.460 -12.455 1.00 94.38 94 GLY A N 1
ATOM 625 C CA . GLY A 1 94 ? 5.383 14.978 -13.820 1.00 94.38 94 GLY A CA 1
ATOM 626 C C . GLY A 1 94 ? 6.038 14.007 -14.806 1.00 94.38 94 GLY A C 1
ATOM 627 O O . GLY A 1 94 ? 6.568 12.964 -14.430 1.00 94.38 94 GLY A O 1
ATOM 628 N N . GLY A 1 95 ? 5.952 14.321 -16.104 1.00 91.69 95 GLY A N 1
ATOM 629 C CA . GLY A 1 95 ? 6.627 13.546 -17.156 1.00 91.69 95 GLY A CA 1
ATOM 630 C C . GLY A 1 95 ? 6.230 12.064 -17.223 1.00 91.69 95 GLY A C 1
ATOM 631 O O . GLY A 1 95 ? 7.064 11.228 -17.550 1.00 91.69 95 GLY A O 1
ATOM 632 N N . GLY A 1 96 ? 4.988 11.726 -16.853 1.00 93.62 96 GLY A N 1
ATOM 633 C CA . GLY A 1 96 ? 4.515 10.337 -16.790 1.00 93.62 96 GLY A CA 1
ATOM 634 C C . GLY A 1 96 ? 5.039 9.536 -15.590 1.00 93.62 96 GLY A C 1
ATOM 635 O O . GLY A 1 96 ? 4.829 8.322 -15.540 1.00 93.62 96 GLY A O 1
ATOM 636 N N . SER A 1 97 ? 5.702 10.188 -14.627 1.00 96.88 97 SER A N 1
ATOM 637 C CA . SER A 1 97 ? 6.247 9.565 -13.420 1.00 96.88 97 SER A CA 1
ATOM 638 C C . SER A 1 97 ? 5.343 9.746 -12.200 1.00 96.88 97 SER A C 1
ATOM 640 O O . SER A 1 97 ? 4.855 10.840 -11.915 1.00 96.88 97 SER A O 1
ATOM 642 N N . HIS A 1 98 ? 5.152 8.662 -11.455 1.00 98.00 98 HIS A N 1
ATOM 643 C CA . HIS A 1 98 ? 4.391 8.611 -10.213 1.00 98.00 98 HIS A CA 1
ATOM 644 C C . HIS A 1 98 ? 5.182 7.835 -9.167 1.00 98.00 98 HIS A C 1
ATOM 646 O O . HIS A 1 98 ? 5.769 6.802 -9.482 1.00 98.00 98 HIS A O 1
ATOM 652 N N . SER A 1 99 ? 5.178 8.298 -7.925 1.00 98.25 99 SER A N 1
ATOM 653 C CA . SER A 1 99 ? 5.741 7.571 -6.792 1.00 98.25 99 SER A CA 1
ATOM 654 C C . SER A 1 99 ? 4.717 7.408 -5.685 1.00 98.25 99 SER A C 1
ATOM 656 O O . SER A 1 99 ? 3.724 8.128 -5.615 1.00 98.25 99 SER A O 1
ATOM 658 N N . GLY A 1 100 ? 4.951 6.443 -4.813 1.00 98.38 100 GLY A N 1
ATOM 659 C CA . GLY A 1 100 ? 4.164 6.258 -3.613 1.00 98.38 100 GLY A CA 1
ATOM 660 C C . GLY A 1 100 ? 4.993 5.626 -2.515 1.00 98.38 100 GLY A C 1
ATOM 661 O O . GLY A 1 100 ? 6.001 4.972 -2.772 1.00 98.38 100 GLY A O 1
ATOM 662 N N . GLN A 1 101 ? 4.568 5.849 -1.285 1.00 98.56 101 GLN A N 1
ATOM 663 C CA . GLN A 1 101 ? 5.169 5.260 -0.096 1.00 98.56 101 GLN A CA 1
ATOM 664 C C . GLN A 1 101 ? 4.110 5.117 0.982 1.00 98.56 101 GLN A C 1
ATOM 666 O O . GLN A 1 101 ? 3.160 5.896 1.022 1.00 98.56 101 GLN A O 1
ATOM 671 N N . GLY A 1 102 ? 4.285 4.151 1.867 1.00 98.56 102 GLY A N 1
ATOM 672 C CA . GLY A 1 102 ? 3.392 3.953 2.991 1.00 98.56 102 GLY A CA 1
ATOM 673 C C . GLY A 1 102 ? 4.005 3.087 4.072 1.00 98.56 102 GLY A C 1
ATOM 674 O O . GLY A 1 102 ? 5.047 2.454 3.886 1.00 98.56 102 GLY A O 1
ATOM 675 N N . SER A 1 103 ? 3.352 3.077 5.222 1.00 98.56 103 SER A N 1
ATOM 676 C CA . SER A 1 103 ? 3.759 2.291 6.374 1.00 98.56 103 SER A CA 1
ATOM 677 C C . SER A 1 103 ? 2.562 1.858 7.203 1.00 98.56 103 SER A C 1
ATOM 679 O O . SER A 1 103 ? 1.523 2.518 7.222 1.00 98.56 103 SER A O 1
ATOM 681 N N . VAL A 1 104 ? 2.734 0.742 7.903 1.00 98.56 104 VAL A N 1
ATOM 682 C CA . VAL A 1 104 ? 1.820 0.261 8.934 1.00 98.56 104 VAL A CA 1
ATOM 683 C C . VAL A 1 104 ? 2.640 -0.090 10.164 1.00 98.56 104 VAL A C 1
ATOM 685 O O . VAL A 1 104 ? 3.568 -0.896 10.072 1.00 98.56 104 VAL A O 1
ATOM 688 N N . THR A 1 105 ? 2.286 0.482 11.311 1.00 98.44 105 THR A N 1
ATOM 689 C CA . THR A 1 105 ? 2.899 0.184 12.608 1.00 98.44 105 THR A CA 1
ATOM 690 C C . THR A 1 105 ? 1.867 -0.492 13.494 1.00 98.44 105 THR A C 1
ATOM 692 O O . THR A 1 105 ? 0.832 0.090 13.806 1.00 98.44 105 THR A O 1
ATOM 695 N N . GLY A 1 106 ? 2.130 -1.738 13.886 1.00 97.31 106 GLY A N 1
ATOM 696 C CA . GLY A 1 106 ? 1.261 -2.484 14.793 1.00 97.31 106 GLY A CA 1
ATOM 697 C C . GLY A 1 106 ? 1.334 -1.972 16.233 1.00 97.31 106 GLY A C 1
ATOM 698 O O . GLY A 1 106 ? 2.272 -1.279 16.620 1.00 97.31 106 GLY A O 1
ATOM 699 N N . ALA A 1 107 ? 0.387 -2.406 17.065 1.00 96.25 107 ALA A N 1
ATOM 700 C CA . ALA A 1 107 ? 0.330 -2.058 18.492 1.00 96.25 107 ALA A CA 1
ATOM 701 C C . ALA A 1 107 ? 1.570 -2.454 19.314 1.00 96.25 107 ALA A C 1
ATOM 703 O O . ALA A 1 107 ? 1.774 -1.941 20.409 1.00 96.25 107 ALA A O 1
ATOM 704 N N . ASN A 1 108 ? 2.397 -3.360 18.796 1.00 95.31 108 ASN A N 1
ATOM 705 C CA . ASN A 1 108 ? 3.677 -3.764 19.379 1.00 95.31 108 ASN A CA 1
ATOM 706 C C . ASN A 1 108 ? 4.873 -2.941 18.859 1.00 95.31 108 ASN A C 1
ATOM 708 O O . ASN A 1 108 ? 6.013 -3.323 19.102 1.00 95.31 108 ASN A O 1
ATOM 712 N N . GLY A 1 109 ? 4.636 -1.864 18.104 1.00 95.69 109 GLY A N 1
ATOM 713 C CA . GLY A 1 109 ? 5.673 -1.001 17.528 1.00 95.69 109 GLY A CA 1
ATOM 714 C C . GLY A 1 109 ? 6.337 -1.550 16.260 1.00 95.69 109 GLY A C 1
ATOM 715 O O . GLY A 1 109 ? 7.112 -0.844 15.616 1.00 95.69 109 GLY A O 1
ATOM 716 N N . ASN A 1 110 ? 6.017 -2.780 15.850 1.00 97.56 110 ASN A N 1
ATOM 717 C CA . ASN A 1 110 ? 6.579 -3.368 14.638 1.00 97.56 110 ASN A CA 1
ATOM 718 C C . ASN A 1 110 ? 6.019 -2.667 13.399 1.00 97.56 110 ASN A C 1
ATOM 720 O O . ASN A 1 110 ? 4.805 -2.636 13.194 1.00 97.56 110 ASN A O 1
ATOM 724 N N . THR A 1 111 ? 6.918 -2.145 12.565 1.00 98.06 111 THR A N 1
ATOM 725 C CA . THR A 1 111 ? 6.562 -1.377 11.369 1.00 98.06 111 THR A CA 1
ATOM 726 C C . THR A 1 111 ? 6.929 -2.125 10.097 1.00 98.06 111 THR A C 1
ATOM 728 O O . THR A 1 111 ? 8.040 -2.628 9.965 1.00 98.06 111 THR A O 1
ATOM 731 N N . VAL A 1 112 ? 6.008 -2.167 9.141 1.00 98.44 112 VAL A N 1
ATOM 732 C CA . VAL A 1 112 ? 6.305 -2.503 7.746 1.00 98.44 112 VAL A CA 1
ATOM 733 C C . VAL A 1 112 ? 6.159 -1.226 6.938 1.00 98.44 112 VAL A C 1
ATOM 735 O O . VAL A 1 112 ? 5.158 -0.528 7.079 1.00 98.44 112 VAL A O 1
ATOM 738 N N . SER A 1 113 ? 7.136 -0.915 6.095 1.00 98.44 113 SER A N 1
ATOM 739 C CA . SER A 1 113 ? 7.064 0.219 5.176 1.00 98.44 113 SER A CA 1
ATOM 740 C C . SER A 1 113 ? 7.382 -0.208 3.756 1.00 98.44 113 SER A C 1
ATOM 742 O O . SER A 1 113 ? 8.050 -1.214 3.523 1.00 98.44 113 SER A O 1
ATOM 744 N N . GLY A 1 114 ? 6.888 0.549 2.790 1.00 98.50 114 GLY A N 1
ATOM 745 C CA . GLY A 1 114 ? 7.184 0.321 1.392 1.00 98.50 114 GLY A CA 1
ATOM 746 C C . GLY A 1 114 ? 7.141 1.605 0.593 1.00 98.50 114 GLY A C 1
ATOM 747 O O . GLY A 1 114 ? 6.534 2.591 1.004 1.00 98.50 114 GLY A O 1
ATOM 748 N N . GLN A 1 115 ? 7.804 1.580 -0.551 1.00 98.69 115 GLN A N 1
ATOM 749 C CA . GLN A 1 115 ? 7.846 2.688 -1.493 1.00 98.69 115 GLN A CA 1
ATOM 750 C C . GLN A 1 115 ? 8.049 2.170 -2.909 1.00 98.69 115 GLN A C 1
ATOM 752 O O . GLN A 1 115 ? 8.564 1.068 -3.106 1.00 98.69 115 GLN A O 1
ATOM 757 N N . GLY A 1 116 ? 7.681 2.972 -3.896 1.00 98.44 116 GLY A N 1
ATOM 758 C CA . GLY A 1 116 ? 7.943 2.669 -5.289 1.00 98.44 116 GLY A CA 1
ATOM 759 C C . GLY A 1 116 ? 7.688 3.844 -6.210 1.00 98.44 116 GLY A C 1
ATOM 760 O O . GLY A 1 116 ? 7.043 4.824 -5.840 1.00 98.44 116 GLY A O 1
ATOM 761 N N . THR A 1 117 ? 8.202 3.715 -7.423 1.00 98.50 117 THR A N 1
ATOM 762 C CA . THR A 1 117 ? 8.094 4.696 -8.493 1.00 98.50 117 THR A CA 1
ATOM 763 C C . THR A 1 117 ? 7.831 3.969 -9.799 1.00 98.50 117 THR A C 1
ATOM 765 O O . THR A 1 117 ? 8.411 2.917 -10.057 1.00 98.50 117 THR A O 1
ATOM 768 N N . VAL A 1 118 ? 6.980 4.545 -10.638 1.00 98.25 118 VAL A N 1
ATOM 769 C CA . VAL A 1 118 ? 6.732 4.108 -12.010 1.00 98.25 118 VAL A CA 1
ATOM 770 C C . VAL A 1 118 ? 6.856 5.316 -12.921 1.00 98.25 118 VAL A C 1
ATOM 772 O O . VAL A 1 118 ? 6.298 6.370 -12.631 1.00 98.25 118 VAL A O 1
ATOM 775 N N . THR A 1 119 ? 7.547 5.154 -14.040 1.00 98.19 119 THR A N 1
ATOM 776 C CA . THR A 1 119 ? 7.705 6.182 -15.067 1.00 98.19 119 THR A CA 1
ATOM 777 C C . THR A 1 119 ? 7.328 5.600 -16.415 1.00 98.19 119 THR A C 1
ATOM 779 O O . THR A 1 119 ? 7.869 4.576 -16.822 1.00 98.19 119 THR A O 1
ATOM 782 N N . SER A 1 120 ? 6.406 6.258 -17.115 1.00 96.94 120 SER A N 1
ATOM 783 C CA . SER A 1 120 ? 6.033 5.906 -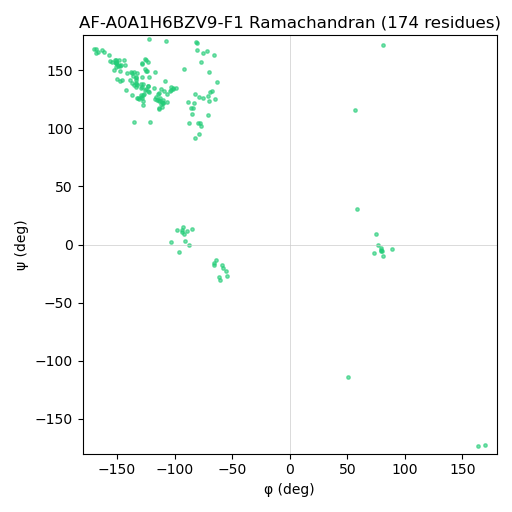18.487 1.00 96.94 120 SER A CA 1
ATOM 784 C C . SER A 1 120 ? 6.424 7.015 -19.454 1.00 96.94 120 SER A C 1
ATOM 786 O O . SER A 1 120 ? 6.088 8.178 -19.246 1.00 96.94 120 SER A O 1
ATOM 788 N N . THR A 1 121 ? 7.111 6.638 -20.525 1.00 95.06 121 THR A N 1
ATOM 789 C CA . THR A 1 121 ? 7.537 7.503 -21.627 1.00 95.06 121 THR A CA 1
ATOM 790 C C . THR A 1 121 ? 6.979 6.973 -22.951 1.00 95.06 121 THR A C 1
ATOM 792 O O . THR A 1 121 ? 6.357 5.911 -23.017 1.00 95.06 121 THR A O 1
ATOM 795 N N . SER A 1 122 ? 7.218 7.695 -24.047 1.00 91.56 122 SER A N 1
ATOM 796 C CA . SER A 1 122 ? 6.884 7.213 -25.394 1.00 91.56 122 SER A CA 1
ATOM 797 C C . SER A 1 122 ? 7.636 5.931 -25.774 1.00 91.56 122 SER A C 1
ATOM 799 O O . SER A 1 122 ? 7.126 5.126 -26.554 1.00 91.56 122 SER A O 1
ATOM 801 N N . THR A 1 123 ? 8.827 5.725 -25.210 1.00 91.12 123 THR A N 1
ATOM 802 C CA . THR A 1 123 ? 9.730 4.614 -25.532 1.00 91.12 123 THR A CA 1
ATOM 803 C C . THR A 1 123 ? 9.608 3.433 -24.578 1.00 91.12 123 THR A C 1
ATOM 805 O O . THR A 1 123 ? 10.197 2.389 -24.843 1.00 91.12 123 THR A O 1
ATOM 808 N N . GLY A 1 124 ? 8.839 3.538 -23.494 1.00 94.69 124 GLY A N 1
ATOM 809 C CA . GLY A 1 124 ? 8.709 2.433 -22.555 1.00 94.69 124 GLY A CA 1
ATOM 810 C C . GLY A 1 124 ? 8.133 2.807 -21.200 1.00 94.69 124 GLY A C 1
ATOM 811 O O . GLY A 1 124 ? 7.723 3.938 -20.955 1.00 94.69 124 GLY A O 1
ATOM 812 N N . THR A 1 125 ? 8.140 1.834 -20.300 1.00 97.38 125 THR A N 1
ATOM 813 C CA . THR A 1 125 ? 7.754 2.012 -18.901 1.00 97.38 125 THR A CA 1
ATOM 814 C C . THR A 1 125 ? 8.809 1.372 -18.019 1.00 97.38 125 THR A C 1
ATOM 816 O O . THR A 1 125 ? 9.258 0.262 -18.293 1.00 97.38 125 THR A O 1
ATOM 819 N N . SER A 1 126 ? 9.195 2.041 -16.943 1.00 97.94 126 SER A N 1
ATOM 820 C CA . SER A 1 126 ? 10.049 1.478 -15.902 1.00 97.94 126 SER A CA 1
ATOM 821 C C . SER A 1 126 ? 9.421 1.667 -14.535 1.00 97.94 126 SER A C 1
ATOM 823 O O . SER A 1 126 ? 8.591 2.551 -14.322 1.00 97.94 126 SER A O 1
ATOM 825 N N . GLY A 1 127 ? 9.809 0.816 -13.599 1.00 98.31 127 GLY A N 1
ATOM 826 C CA . GLY A 1 127 ? 9.389 0.953 -12.222 1.00 98.31 127 GLY A CA 1
ATOM 827 C C . GLY A 1 127 ? 10.345 0.282 -11.260 1.00 98.31 127 GLY A C 1
ATOM 828 O O . GLY A 1 127 ? 11.108 -0.617 -11.619 1.00 98.31 127 GLY A O 1
ATOM 829 N N . SER A 1 128 ? 10.303 0.736 -10.022 1.00 98.50 128 SER A N 1
ATOM 830 C CA . SER A 1 128 ? 11.021 0.131 -8.914 1.00 98.50 128 SER A CA 1
ATOM 831 C C . SER A 1 128 ? 10.246 0.305 -7.623 1.00 98.50 128 SER A C 1
ATOM 833 O O . SER A 1 128 ? 9.387 1.176 -7.502 1.00 98.50 128 SER A O 1
ATOM 835 N N . GLY A 1 129 ? 10.545 -0.537 -6.648 1.00 98.56 129 GLY A N 1
ATOM 836 C CA . GLY A 1 129 ? 9.990 -0.415 -5.318 1.00 98.56 129 GLY A CA 1
ATOM 837 C C . GLY A 1 129 ? 10.692 -1.313 -4.322 1.00 98.56 129 GLY A C 1
ATOM 838 O O . GLY A 1 129 ? 11.483 -2.186 -4.683 1.00 98.56 129 GLY A O 1
ATOM 839 N N . SER A 1 130 ? 10.405 -1.075 -3.054 1.00 98.50 130 SER A N 1
ATOM 840 C CA . SER A 1 130 ? 10.984 -1.805 -1.939 1.00 98.50 130 SER A CA 1
ATOM 841 C C . SER A 1 130 ? 9.999 -1.912 -0.791 1.00 98.50 130 SER A C 1
ATOM 843 O O . SER A 1 130 ? 9.215 -0.991 -0.567 1.00 98.50 130 SER A O 1
ATOM 845 N N . VAL A 1 131 ? 10.091 -2.998 -0.032 1.00 98.50 131 VAL A N 1
ATOM 846 C CA . VAL A 1 131 ? 9.357 -3.214 1.216 1.00 98.50 131 VAL A CA 1
ATOM 847 C C . VAL A 1 131 ? 10.349 -3.582 2.309 1.00 98.50 131 VAL A C 1
ATOM 849 O O . VAL A 1 131 ? 11.147 -4.505 2.140 1.00 98.50 131 VAL A O 1
ATOM 852 N N . THR A 1 132 ? 10.275 -2.880 3.434 1.00 98.31 132 THR A N 1
ATOM 853 C CA . THR A 1 132 ? 11.096 -3.092 4.624 1.00 98.31 132 THR A CA 1
ATOM 854 C C . THR A 1 132 ? 10.225 -3.646 5.742 1.00 98.31 132 THR A C 1
ATOM 856 O O . THR A 1 132 ? 9.221 -3.047 6.126 1.00 98.31 132 THR A O 1
ATOM 859 N N . GLY A 1 133 ? 10.601 -4.815 6.257 1.00 97.19 133 GLY A N 1
ATOM 860 C CA . GLY A 1 133 ? 9.924 -5.444 7.387 1.00 97.19 133 GLY A CA 1
ATOM 861 C C . GLY A 1 133 ? 10.354 -4.869 8.745 1.00 97.19 133 GLY A C 1
ATOM 862 O O . GLY A 1 133 ? 11.345 -4.145 8.836 1.00 97.19 133 GLY A O 1
ATOM 863 N N . PRO A 1 134 ? 9.695 -5.283 9.840 1.00 95.75 134 PRO A N 1
ATOM 864 C CA . PRO A 1 134 ? 9.918 -4.730 11.182 1.00 95.75 134 PRO A CA 1
ATOM 865 C C . PRO A 1 134 ? 11.303 -5.010 11.765 1.00 95.75 134 PRO A C 1
ATOM 867 O O . PRO A 1 134 ? 11.725 -4.340 12.698 1.00 95.75 134 PRO A O 1
ATOM 870 N N . LYS A 1 135 ? 12.027 -5.986 11.209 1.00 95.06 135 LYS A N 1
ATOM 871 C CA . LYS A 1 135 ? 13.413 -6.304 11.583 1.00 95.06 135 LYS A CA 1
ATOM 872 C C . LYS A 1 135 ? 14.451 -5.591 10.702 1.00 95.06 135 LYS A C 1
ATOM 874 O O . LYS A 1 135 ? 15.609 -5.987 10.697 1.00 95.06 135 LYS A O 1
ATOM 879 N N . GLY A 1 136 ? 14.034 -4.611 9.898 1.00 94.25 136 GLY A N 1
ATOM 880 C CA . GLY A 1 136 ? 14.909 -3.824 9.023 1.00 94.25 136 GLY A CA 1
ATOM 881 C C . GLY A 1 136 ? 15.313 -4.502 7.709 1.00 94.25 136 GLY A C 1
ATOM 882 O O . GLY A 1 136 ? 15.974 -3.881 6.887 1.00 94.25 136 GLY A O 1
ATOM 883 N N . GLY A 1 137 ? 14.912 -5.754 7.470 1.00 97.12 137 GLY A N 1
ATOM 884 C CA . GLY A 1 137 ? 15.184 -6.432 6.202 1.00 97.12 137 GLY A CA 1
ATOM 885 C C . GLY A 1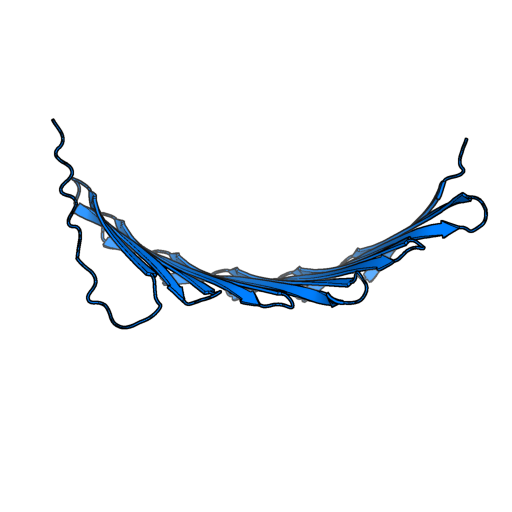 137 ? 14.352 -5.857 5.051 1.00 97.12 137 GLY A C 1
ATOM 886 O O . GLY A 1 137 ? 13.124 -5.809 5.156 1.00 97.12 137 GLY A O 1
ATOM 887 N N . THR A 1 138 ? 15.009 -5.483 3.949 1.00 97.88 138 THR A N 1
ATOM 888 C CA . THR A 1 138 ?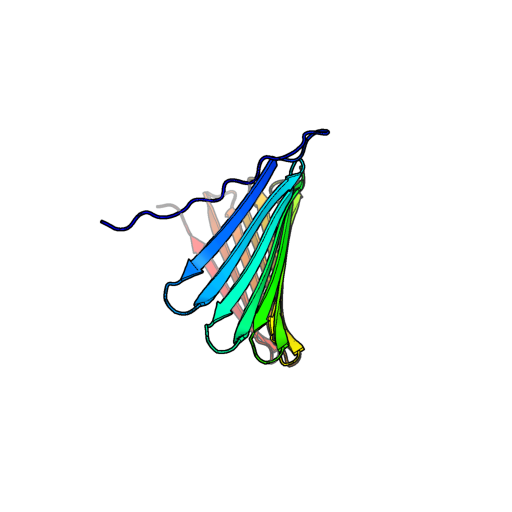 14.372 -4.868 2.771 1.00 97.88 138 THR A CA 1
ATOM 889 C C . THR A 1 138 ? 14.417 -5.784 1.556 1.00 97.88 138 THR A C 1
ATOM 891 O O . THR A 1 138 ? 15.484 -6.219 1.141 1.00 97.88 138 THR A O 1
ATOM 894 N N . THR A 1 139 ? 13.264 -6.043 0.943 1.00 98.38 139 THR A N 1
ATOM 895 C CA . THR A 1 139 ? 13.191 -6.661 -0.389 1.00 98.38 139 THR A CA 1
ATOM 896 C C . THR A 1 139 ? 12.852 -5.593 -1.414 1.00 98.38 139 THR A C 1
ATOM 898 O O . THR A 1 139 ? 11.910 -4.831 -1.205 1.00 98.38 139 THR A O 1
ATOM 901 N N . SER A 1 140 ? 13.590 -5.552 -2.518 1.00 98.44 140 SER A N 1
ATOM 902 C CA . SER A 1 140 ? 13.405 -4.573 -3.589 1.00 98.44 140 SER A CA 1
ATOM 903 C C . SER A 1 140 ? 13.205 -5.262 -4.927 1.00 98.44 140 SER A C 1
ATOM 905 O O . SER A 1 140 ? 13.762 -6.330 -5.173 1.00 98.44 140 SER A O 1
ATOM 907 N N . ALA A 1 141 ? 12.436 -4.636 -5.805 1.00 98.31 141 ALA A N 1
ATOM 908 C CA . ALA A 1 141 ? 12.265 -5.066 -7.179 1.00 98.31 141 ALA A CA 1
ATOM 909 C C . ALA A 1 141 ? 12.355 -3.865 -8.118 1.00 98.31 141 ALA A C 1
ATOM 911 O O . ALA A 1 141 ? 11.972 -2.749 -7.765 1.00 98.31 141 ALA A O 1
ATOM 912 N N . SER A 1 142 ? 12.847 -4.093 -9.326 1.00 98.44 142 SER A N 1
ATOM 913 C CA . SER A 1 142 ? 12.804 -3.117 -10.407 1.00 98.44 142 SER A CA 1
ATOM 914 C C . SER A 1 142 ? 12.577 -3.812 -11.735 1.00 98.44 142 SER A C 1
ATOM 916 O O . SER A 1 142 ? 12.830 -5.006 -11.879 1.00 98.44 142 SER A O 1
ATOM 918 N N . GLY A 1 143 ? 12.091 -3.070 -12.715 1.00 98.19 143 GLY A N 1
ATOM 919 C CA . GLY A 1 143 ? 11.932 -3.579 -14.060 1.00 98.19 143 GLY A CA 1
ATOM 920 C C . GLY A 1 143 ? 11.677 -2.475 -15.062 1.00 98.19 143 GLY A C 1
ATOM 921 O O . GLY A 1 143 ? 11.366 -1.332 -14.714 1.00 98.19 143 GLY A O 1
ATOM 922 N N . SER A 1 144 ? 11.818 -2.831 -16.325 1.00 97.81 144 SER A N 1
ATOM 923 C CA . SER A 1 144 ? 11.523 -1.951 -17.442 1.00 97.81 144 SER A CA 1
ATOM 924 C C . SER A 1 144 ? 10.988 -2.741 -18.619 1.00 97.81 144 SER A C 1
ATOM 926 O O . SER A 1 144 ? 11.270 -3.925 -18.774 1.00 97.81 144 SER A O 1
ATOM 928 N N . ASN A 1 145 ? 10.216 -2.067 -19.455 1.00 97.19 145 ASN A N 1
ATOM 929 C CA . ASN A 1 145 ? 9.867 -2.501 -20.788 1.00 97.19 145 ASN A CA 1
ATOM 930 C C . ASN A 1 145 ? 10.200 -1.358 -21.744 1.00 97.19 145 ASN A C 1
ATOM 932 O O . ASN A 1 145 ? 9.657 -0.263 -21.598 1.00 97.19 145 ASN A O 1
ATOM 936 N N . THR A 1 146 ? 11.084 -1.619 -22.698 1.00 96.75 146 THR A N 1
ATOM 937 C CA . THR A 1 146 ? 11.556 -0.644 -23.679 1.00 96.75 146 THR A CA 1
ATOM 938 C C . THR A 1 146 ? 11.150 -1.091 -25.074 1.00 96.75 146 THR A C 1
ATOM 940 O O . THR A 1 146 ? 11.490 -2.196 -25.495 1.00 96.75 146 THR A O 1
ATOM 943 N N . ARG A 1 147 ? 10.457 -0.219 -25.809 1.00 94.06 147 ARG A N 1
ATOM 944 C CA . ARG A 1 147 ? 10.222 -0.370 -27.246 1.00 94.06 147 ARG A CA 1
ATOM 945 C C . ARG A 1 147 ? 11.497 -0.027 -28.003 1.00 94.06 147 ARG A C 1
ATOM 947 O O . ARG A 1 147 ? 12.057 1.055 -27.841 1.00 94.06 147 ARG A O 1
ATOM 954 N N . ASN A 1 148 ? 11.927 -0.946 -28.851 1.00 90.31 148 ASN A N 1
ATOM 955 C CA . ASN A 1 148 ? 13.102 -0.796 -29.690 1.00 90.31 148 ASN A CA 1
ATOM 956 C C . ASN A 1 148 ? 12.696 -0.206 -31.050 1.00 90.31 148 ASN A C 1
ATOM 958 O O . ASN A 1 148 ? 11.591 -0.439 -31.541 1.00 90.31 148 ASN A O 1
ATOM 962 N N . GLY A 1 149 ? 13.607 0.528 -31.695 1.00 87.06 149 GLY A N 1
ATOM 963 C CA . GLY A 1 149 ? 13.341 1.173 -32.991 1.00 87.06 149 GLY A CA 1
ATOM 964 C C . GLY A 1 149 ? 13.055 0.204 -34.148 1.00 87.06 149 GLY A C 1
ATOM 965 O O . GLY A 1 149 ? 12.550 0.620 -35.181 1.00 87.06 149 GLY A O 1
ATOM 966 N N . ASN A 1 150 ? 13.335 -1.088 -33.968 1.00 87.62 150 ASN A N 1
ATOM 967 C CA . ASN A 1 150 ? 13.063 -2.157 -34.934 1.00 87.62 150 ASN A CA 1
ATOM 968 C C . ASN A 1 150 ? 11.700 -2.850 -34.715 1.00 87.62 150 ASN A C 1
ATOM 970 O O . ASN A 1 150 ? 11.497 -3.962 -35.193 1.00 87.62 150 ASN A O 1
ATOM 974 N N . GLY A 1 151 ? 10.798 -2.250 -33.932 1.00 85.19 151 GLY A N 1
ATOM 975 C CA . GLY A 1 151 ? 9.473 -2.805 -33.637 1.00 85.19 151 GLY A CA 1
ATOM 976 C C . GLY A 1 151 ? 9.449 -3.894 -32.558 1.00 85.19 151 GLY A C 1
ATOM 977 O O . GLY A 1 151 ? 8.370 -4.311 -32.147 1.00 85.19 151 GLY A O 1
ATOM 978 N N . THR A 1 152 ? 10.605 -4.335 -32.051 1.00 93.50 152 THR A N 1
ATOM 979 C CA . THR A 1 152 ? 10.680 -5.273 -30.916 1.00 93.50 152 THR A CA 1
ATOM 980 C C . THR A 1 152 ? 10.507 -4.552 -29.575 1.00 93.50 152 THR A C 1
ATOM 982 O O . THR A 1 152 ? 10.563 -3.325 -29.499 1.00 93.50 152 THR A O 1
ATOM 985 N N . SER A 1 153 ? 10.296 -5.293 -28.489 1.00 94.56 153 SER A N 1
ATOM 986 C CA . SER A 1 153 ? 10.303 -4.742 -27.125 1.00 94.56 153 SER A CA 1
ATOM 987 C C . SER A 1 153 ? 11.122 -5.608 -26.178 1.00 94.56 153 SER A C 1
ATOM 989 O O . SER A 1 153 ? 11.009 -6.831 -26.211 1.00 94.56 153 SER A O 1
ATOM 991 N N . THR A 1 154 ? 11.918 -4.991 -25.312 1.00 96.88 154 THR A N 1
ATOM 992 C CA . THR A 1 154 ? 12.751 -5.687 -24.323 1.00 96.88 154 THR A CA 1
ATOM 993 C C . THR A 1 154 ? 12.228 -5.416 -22.922 1.00 96.88 154 THR A C 1
ATOM 995 O O . THR A 1 154 ? 12.191 -4.268 -22.486 1.00 96.88 154 THR A O 1
ATOM 998 N N . ALA A 1 155 ? 11.868 -6.474 -22.200 1.00 97.25 155 ALA A N 1
ATOM 999 C CA . ALA A 1 155 ? 11.511 -6.414 -20.792 1.00 97.25 155 ALA A CA 1
ATOM 1000 C C . ALA A 1 155 ? 12.675 -6.894 -19.919 1.00 97.25 155 ALA A C 1
ATOM 1002 O O . ALA A 1 155 ? 13.260 -7.942 -20.193 1.00 97.25 155 ALA A O 1
ATOM 1003 N N . THR A 1 156 ? 12.978 -6.160 -18.852 1.00 98.00 156 THR A N 1
ATOM 1004 C CA . THR A 1 156 ? 13.935 -6.559 -17.814 1.00 98.00 156 THR A CA 1
ATOM 1005 C C . THR A 1 156 ? 13.279 -6.502 -16.442 1.00 98.00 156 THR A C 1
ATOM 1007 O O . THR A 1 156 ? 12.370 -5.704 -16.208 1.00 98.00 156 THR A O 1
ATOM 1010 N N . GLY A 1 157 ? 13.737 -7.348 -15.527 1.00 98.06 157 GLY A N 1
ATOM 1011 C CA . GLY A 1 157 ? 13.295 -7.342 -14.141 1.00 98.06 157 GLY A CA 1
ATOM 1012 C C . GLY A 1 157 ? 14.398 -7.823 -13.217 1.00 98.06 157 GLY A C 1
ATOM 1013 O O . GLY A 1 157 ? 15.140 -8.741 -13.567 1.00 98.06 157 GLY A O 1
ATOM 1014 N N . THR A 1 158 ? 14.500 -7.216 -12.041 1.00 98.25 158 THR A N 1
ATOM 1015 C CA . THR A 1 158 ? 15.405 -7.629 -10.970 1.00 98.25 158 THR A CA 1
ATOM 1016 C C . THR A 1 158 ? 14.662 -7.662 -9.640 1.00 98.25 158 THR A C 1
ATOM 1018 O O . THR A 1 158 ? 13.791 -6.830 -9.389 1.00 98.25 158 THR A O 1
ATOM 1021 N N . VAL A 1 159 ? 14.990 -8.631 -8.790 1.00 98.19 159 VAL A N 1
ATOM 1022 C CA . VAL A 1 159 ? 14.490 -8.737 -7.416 1.00 98.19 159 VAL A CA 1
ATOM 1023 C C . VAL A 1 159 ? 15.667 -9.020 -6.498 1.00 98.19 159 VAL A C 1
ATOM 1025 O O . VAL A 1 159 ? 16.383 -9.999 -6.706 1.00 98.19 159 VAL A O 1
ATOM 1028 N N . THR A 1 160 ? 15.831 -8.199 -5.467 1.00 98.19 160 THR A N 1
ATOM 1029 C CA . THR A 1 160 ? 16.836 -8.352 -4.413 1.00 98.19 160 THR A CA 1
ATOM 1030 C C . THR A 1 160 ? 16.125 -8.632 -3.099 1.00 98.19 160 THR A C 1
ATOM 1032 O O . THR A 1 160 ? 15.368 -7.796 -2.612 1.00 98.19 160 THR A O 1
ATOM 1035 N N . GLY A 1 161 ? 16.346 -9.811 -2.521 1.00 96.81 161 GLY A N 1
ATOM 1036 C CA . GLY A 1 161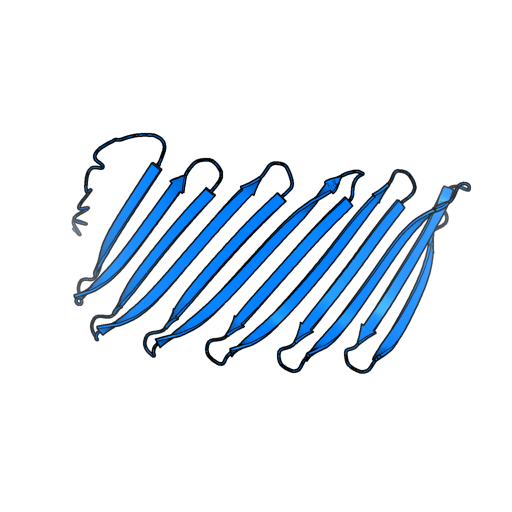 ? 15.793 -10.155 -1.209 1.00 96.81 161 GLY A CA 1
ATOM 1037 C C . GLY A 1 161 ? 16.533 -9.468 -0.058 1.00 96.81 161 GLY A C 1
ATOM 1038 O O . GLY A 1 161 ? 17.675 -9.045 -0.214 1.00 96.81 161 GLY A O 1
ATOM 1039 N N . ALA A 1 162 ? 15.931 -9.470 1.134 1.00 94.19 162 ALA A N 1
ATOM 1040 C CA . ALA A 1 162 ? 16.521 -8.899 2.356 1.00 94.19 162 ALA A CA 1
ATOM 1041 C C . ALA A 1 162 ? 17.909 -9.448 2.735 1.00 94.19 162 ALA A C 1
ATOM 1043 O O . ALA A 1 162 ? 18.669 -8.771 3.417 1.00 94.19 162 ALA A O 1
ATOM 1044 N N . GLY A 1 163 ? 18.260 -10.652 2.275 1.00 92.19 163 GLY A N 1
ATOM 1045 C CA . GLY A 1 163 ? 19.600 -11.230 2.429 1.00 92.19 163 GLY A CA 1
ATOM 1046 C C . GLY A 1 163 ? 20.607 -10.815 1.347 1.00 92.19 163 GLY A C 1
ATOM 1047 O O . GLY A 1 163 ? 21.615 -11.494 1.185 1.00 92.19 163 GLY A O 1
ATOM 1048 N N . GLY A 1 164 ? 20.307 -9.795 0.537 1.00 92.88 164 GLY A N 1
ATOM 1049 C CA . GLY A 1 164 ? 21.187 -9.258 -0.510 1.00 92.88 164 GLY A CA 1
ATOM 1050 C C . GLY A 1 164 ? 21.274 -10.089 -1.796 1.00 92.88 164 GLY A C 1
ATOM 1051 O O . GLY A 1 164 ? 21.979 -9.713 -2.725 1.00 92.88 164 GLY A O 1
ATOM 1052 N N . ARG A 1 165 ? 20.5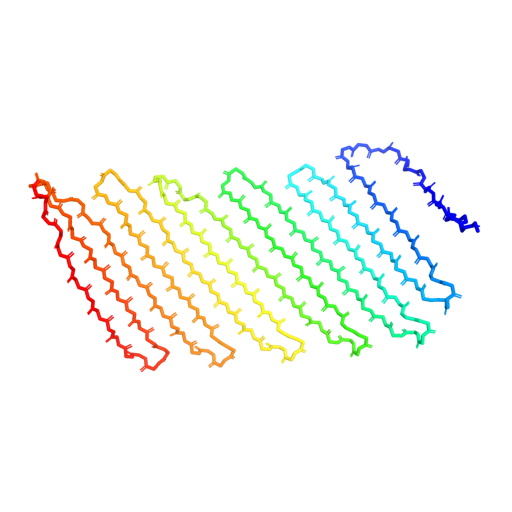67 -11.222 -1.885 1.00 96.81 165 ARG A N 1
ATOM 1053 C CA . ARG A 1 165 ? 20.576 -12.079 -3.080 1.00 96.81 165 ARG A CA 1
ATOM 1054 C C . ARG A 1 165 ? 19.681 -11.499 -4.168 1.00 96.81 165 ARG A C 1
ATOM 1056 O O . ARG A 1 165 ? 18.490 -11.298 -3.926 1.00 96.81 165 ARG A O 1
ATOM 1063 N N . THR A 1 166 ? 20.241 -11.343 -5.365 1.00 97.75 166 THR A N 1
ATOM 1064 C CA . THR A 1 166 ? 19.546 -10.782 -6.529 1.00 97.75 166 THR A CA 1
ATOM 1065 C C . THR A 1 166 ? 19.241 -11.848 -7.577 1.00 97.75 166 THR A C 1
ATOM 1067 O O . THR A 1 166 ? 20.060 -12.729 -7.852 1.00 97.75 166 THR A O 1
ATOM 1070 N N . LYS A 1 167 ? 18.056 -11.763 -8.182 1.00 98.00 167 LYS A N 1
ATOM 1071 C CA . LYS A 1 167 ? 17.656 -12.511 -9.377 1.00 98.00 167 LYS A CA 1
ATOM 1072 C C . LYS A 1 167 ? 17.238 -11.529 -10.458 1.00 98.00 167 LYS A C 1
ATOM 1074 O O . LYS A 1 167 ? 16.502 -10.594 -10.161 1.00 98.00 167 LYS A O 1
ATOM 1079 N N . SER A 1 168 ? 17.677 -11.775 -11.687 1.00 97.81 168 SER A N 1
ATOM 1080 C CA . SER A 1 168 ? 17.383 -10.916 -12.832 1.00 97.81 168 SER A CA 1
ATOM 1081 C C . SER A 1 168 ? 16.919 -11.743 -14.022 1.00 97.81 168 SER A C 1
ATOM 1083 O O . SER A 1 168 ? 17.365 -12.876 -14.202 1.00 97.81 168 SER A O 1
ATOM 1085 N N . ALA A 1 169 ? 16.038 -11.172 -14.833 1.00 97.25 169 ALA A N 1
ATOM 1086 C CA . ALA A 1 169 ? 15.557 -11.772 -16.067 1.00 97.25 169 ALA A CA 1
ATOM 1087 C C . ALA A 1 169 ? 15.407 -10.705 -17.153 1.00 97.25 169 ALA A C 1
ATOM 1089 O O . ALA A 1 169 ? 15.040 -9.565 -16.866 1.00 97.25 169 ALA A O 1
ATOM 1090 N N . THR A 1 170 ? 15.645 -11.112 -18.398 1.00 97.62 170 THR A N 1
ATOM 1091 C CA . THR A 1 170 ? 15.461 -10.284 -19.591 1.00 97.62 170 THR A CA 1
ATOM 1092 C C . THR A 1 170 ? 14.748 -11.103 -20.655 1.00 97.62 170 THR A C 1
ATOM 1094 O O . THR A 1 170 ? 15.081 -12.270 -20.860 1.00 97.62 170 THR A O 1
ATOM 1097 N N . LYS A 1 171 ? 13.778 -10.503 -21.343 1.00 96.75 171 LYS A N 1
ATOM 1098 C CA . LYS A 1 171 ? 13.077 -11.130 -22.465 1.00 96.75 171 LYS A CA 1
ATOM 1099 C C . LYS A 1 171 ? 12.785 -10.114 -23.562 1.00 96.75 171 LYS A C 1
ATOM 1101 O O . LYS A 1 171 ? 12.247 -9.046 -23.282 1.00 96.75 171 LYS A O 1
ATOM 1106 N N . THR A 1 172 ? 13.084 -10.487 -24.801 1.00 95.56 172 THR A N 1
ATOM 1107 C CA . THR A 1 172 ? 12.765 -9.695 -25.994 1.00 95.56 172 THR A CA 1
ATOM 1108 C C . THR A 1 172 ? 11.555 -10.289 -26.706 1.00 95.56 172 THR A C 1
ATOM 1110 O O . THR A 1 172 ? 11.457 -11.504 -26.870 1.00 95.56 172 THR A O 1
ATOM 1113 N N . TYR A 1 173 ? 10.632 -9.424 -27.110 1.00 91.69 173 TYR A N 1
ATOM 1114 C CA . TYR A 1 173 ? 9.431 -9.743 -27.868 1.00 91.69 173 TYR A CA 1
ATOM 1115 C C . TYR A 1 173 ? 9.583 -9.189 -29.279 1.00 91.69 173 TYR A C 1
ATOM 1117 O O . TYR A 1 173 ? 9.776 -7.984 -29.452 1.00 91.69 173 TYR A O 1
ATOM 1125 N N . THR A 1 174 ? 9.489 -10.067 -30.271 1.00 90.19 174 THR A N 1
ATOM 1126 C CA . THR A 1 174 ? 9.548 -9.709 -31.691 1.00 90.19 174 THR A CA 1
ATOM 1127 C C . THR A 1 174 ? 8.129 -9.735 -32.261 1.00 90.19 174 THR A C 1
ATOM 1129 O O . THR A 1 174 ? 7.404 -10.685 -31.961 1.00 90.19 174 THR A O 1
ATOM 1132 N N . PRO A 1 175 ? 7.699 -8.713 -33.023 1.00 78.75 175 PRO A N 1
ATOM 1133 C CA . PRO A 1 175 ? 6.404 -8.749 -33.696 1.00 78.75 175 PRO A CA 1
ATOM 1134 C C . PRO A 1 175 ? 6.381 -9.887 -34.730 1.00 78.75 175 PRO A C 1
ATOM 1136 O O . PRO A 1 175 ? 7.394 -10.134 -35.386 1.00 78.75 175 PRO A O 1
ATOM 1139 N N . HIS A 1 176 ? 5.249 -10.590 -34.817 1.00 63.81 176 HIS A N 1
ATOM 1140 C CA . HIS A 1 176 ? 4.980 -11.606 -35.840 1.00 63.81 176 HIS A CA 1
ATOM 1141 C C . HIS A 1 176 ? 4.470 -10.966 -37.128 1.00 63.81 176 HIS A C 1
ATOM 1143 O O . HIS A 1 176 ? 3.733 -9.959 -37.017 1.00 63.81 176 HIS A O 1
#

Radius of gyration: 23.8 Å; Cα contacts (8 Å, |Δi|>4): 393; chains: 1; bounding box: 64×41×65 Å